Protein AF-A0A0F9AN51-F1 (afdb_monomer_lite)

InterPro domains:
  IPR006555 ATP-dependent helicase, C-terminal [PF13307] (16-67)
  IPR027417 P-loop containing nucleoside triphosphate hydrolase [G3DSA:3.40.50.300] (2-73)

Structure (mmCIF, N/CA/C/O backbone):
data_AF-A0A0F9AN51-F1
#
_entry.id   AF-A0A0F9AN51-F1
#
loop_
_atom_site.group_PDB
_atom_site.id
_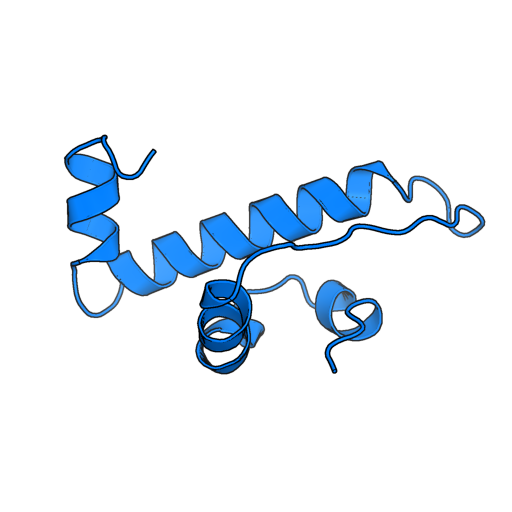atom_site.type_symbol
_atom_site.label_atom_id
_atom_site.label_alt_id
_atom_site.label_comp_id
_atom_site.label_asym_id
_atom_site.label_entity_id
_atom_site.label_seq_id
_atom_site.pdbx_PDB_ins_code
_atom_site.Cartn_x
_atom_site.Cartn_y
_atom_site.Cartn_z
_atom_site.occupancy
_atom_site.B_iso_or_equiv
_atom_site.auth_seq_id
_atom_site.auth_comp_id
_atom_site.auth_asym_id
_atom_site.auth_atom_id
_atom_site.pdbx_PDB_model_num
ATOM 1 N N . ASP A 1 1 ? 10.155 9.739 -4.600 1.00 65.69 1 ASP A N 1
ATOM 2 C CA . ASP A 1 1 ? 9.212 10.343 -5.560 1.00 65.69 1 ASP A CA 1
ATOM 3 C C . ASP A 1 1 ? 9.556 9.808 -6.947 1.00 65.69 1 ASP A C 1
ATOM 5 O O . ASP A 1 1 ? 10.715 9.484 -7.153 1.00 65.69 1 ASP A O 1
ATOM 9 N N . LEU A 1 2 ? 8.605 9.663 -7.870 1.00 77.44 2 LEU A N 1
ATOM 10 C CA . LEU A 1 2 ? 8.883 9.185 -9.237 1.00 77.44 2 LEU A CA 1
ATOM 11 C C . LEU A 1 2 ? 9.641 10.218 -10.085 1.00 77.44 2 LEU A C 1
ATOM 13 O O . LEU A 1 2 ? 10.224 9.868 -11.107 1.00 77.44 2 LEU A O 1
ATOM 17 N N . SER A 1 3 ? 9.702 11.468 -9.622 1.00 84.19 3 SER A N 1
ATOM 18 C CA . SER A 1 3 ? 10.611 12.492 -10.145 1.00 84.19 3 SER A CA 1
ATOM 19 C C . SER A 1 3 ? 12.089 12.156 -9.892 1.00 84.19 3 SER A C 1
ATOM 21 O O . SER A 1 3 ? 12.968 12.656 -10.593 1.00 84.19 3 SER A O 1
ATOM 23 N N . ASP A 1 4 ? 12.385 11.298 -8.906 1.00 89.75 4 ASP A N 1
ATOM 24 C CA . ASP A 1 4 ? 13.740 10.812 -8.651 1.00 89.75 4 ASP A CA 1
ATOM 25 C C . ASP A 1 4 ? 14.136 9.729 -9.666 1.00 89.75 4 ASP A C 1
ATOM 27 O O . ASP A 1 4 ? 13.462 8.707 -9.835 1.00 89.75 4 ASP A O 1
ATOM 31 N N . LYS A 1 5 ? 15.289 9.937 -10.312 1.00 87.44 5 LYS A N 1
ATOM 32 C CA . LYS A 1 5 ? 15.780 9.085 -11.400 1.00 87.44 5 LYS A CA 1
ATOM 33 C C . LYS A 1 5 ? 15.975 7.637 -10.951 1.00 87.44 5 LYS A C 1
ATOM 35 O O . LYS A 1 5 ? 15.646 6.730 -11.709 1.00 87.44 5 LYS A O 1
ATOM 40 N N . LEU A 1 6 ? 16.495 7.411 -9.743 1.00 85.00 6 LEU A N 1
ATOM 41 C CA . LEU A 1 6 ? 16.760 6.062 -9.236 1.00 85.00 6 LEU A CA 1
ATOM 42 C C . LEU A 1 6 ? 15.467 5.322 -8.894 1.00 85.00 6 LEU A C 1
ATOM 44 O O . LEU A 1 6 ? 15.342 4.135 -9.182 1.00 85.00 6 LEU A O 1
ATOM 48 N N . THR A 1 7 ? 14.504 6.013 -8.291 1.00 83.44 7 THR A N 1
ATOM 49 C CA . THR A 1 7 ? 13.192 5.448 -7.957 1.00 83.44 7 THR A CA 1
ATOM 50 C C . THR A 1 7 ? 12.429 5.063 -9.220 1.00 83.44 7 THR A C 1
ATOM 52 O O . THR A 1 7 ? 11.891 3.960 -9.295 1.00 83.44 7 THR A O 1
ATOM 55 N N . ARG A 1 8 ? 12.443 5.931 -10.237 1.00 86.81 8 ARG A N 1
ATOM 56 C CA . ARG A 1 8 ? 11.828 5.641 -11.534 1.00 86.81 8 ARG A CA 1
ATOM 57 C C . ARG A 1 8 ? 12.494 4.459 -12.235 1.00 86.81 8 ARG A C 1
ATOM 59 O O . ARG A 1 8 ? 11.796 3.539 -12.634 1.00 86.81 8 ARG A O 1
ATOM 66 N N . LEU A 1 9 ? 13.827 4.438 -12.308 1.00 84.19 9 LEU A N 1
ATOM 67 C CA . LEU A 1 9 ? 14.558 3.320 -12.919 1.00 84.19 9 LEU A CA 1
ATOM 68 C C . LEU A 1 9 ? 14.249 1.986 -12.232 1.00 84.19 9 LEU A C 1
ATOM 70 O O . LEU A 1 9 ? 14.136 0.971 -12.905 1.00 84.19 9 LEU A O 1
ATOM 74 N N . ARG A 1 10 ? 14.074 1.979 -10.905 1.00 81.62 10 ARG A N 1
ATOM 75 C CA . ARG A 1 10 ? 13.655 0.774 -10.175 1.00 81.62 10 ARG A CA 1
ATOM 76 C C . ARG A 1 10 ? 12.230 0.363 -10.515 1.00 81.62 10 ARG A C 1
ATOM 78 O O . ARG A 1 10 ? 11.995 -0.814 -10.723 1.00 81.62 10 ARG A O 1
ATOM 85 N N . MET A 1 11 ? 11.293 1.304 -10.584 1.00 84.56 11 MET A N 1
ATOM 86 C CA . MET A 1 11 ? 9.909 1.011 -10.970 1.00 84.56 11 MET A CA 1
ATOM 87 C C . MET A 1 11 ? 9.821 0.422 -12.388 1.00 84.56 11 MET A C 1
ATOM 89 O O . MET A 1 11 ? 9.039 -0.497 -12.620 1.00 84.56 11 MET A O 1
ATOM 93 N N . GLU A 1 12 ? 10.612 0.965 -13.316 1.00 86.06 12 GLU A N 1
ATOM 94 C CA . GLU A 1 12 ? 10.638 0.576 -14.729 1.00 86.06 12 GLU A CA 1
ATOM 95 C C . GLU A 1 12 ? 11.398 -0.734 -14.979 1.00 86.06 12 GLU A C 1
ATOM 97 O O . GLU A 1 12 ? 11.149 -1.383 -15.993 1.00 86.06 12 GLU A O 1
ATOM 102 N N . GLU A 1 13 ? 12.301 -1.139 -14.076 1.00 88.69 13 GLU A N 1
ATOM 103 C CA . GLU A 1 13 ? 13.039 -2.399 -14.183 1.00 88.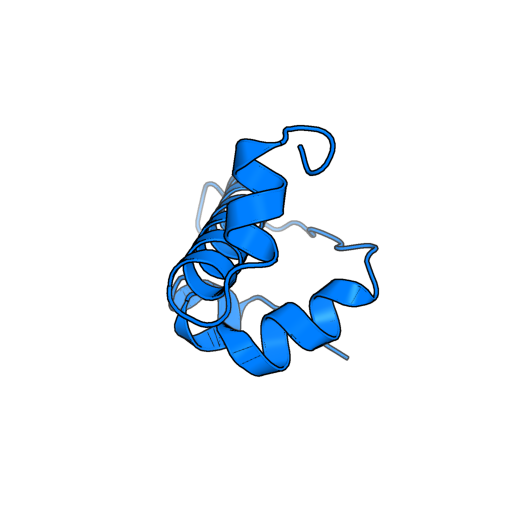69 13 GLU A CA 1
ATOM 104 C C . GLU A 1 13 ? 12.087 -3.598 -14.021 1.00 88.69 13 GLU A C 1
ATOM 106 O O . GLU A 1 13 ? 11.488 -3.782 -12.950 1.00 88.69 13 GLU A O 1
ATOM 111 N N . PRO A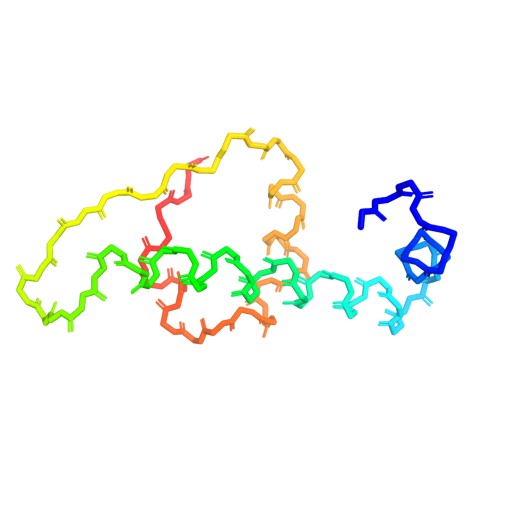 1 14 ? 11.916 -4.425 -15.072 1.00 81.12 14 PRO A N 1
ATOM 112 C CA . PRO A 1 14 ? 11.048 -5.588 -14.999 1.00 81.12 14 PRO A CA 1
ATOM 113 C C . PRO A 1 14 ? 11.653 -6.642 -14.073 1.00 81.12 14 PRO A C 1
ATOM 115 O O . PRO A 1 14 ? 12.723 -7.173 -14.345 1.00 81.12 14 PRO A O 1
ATOM 118 N N . GLY A 1 15 ? 10.932 -6.997 -13.010 1.00 85.69 15 GLY A N 1
ATOM 119 C CA . GLY A 1 15 ? 11.372 -8.006 -12.051 1.00 85.69 15 GLY A CA 1
ATOM 120 C C . GLY A 1 15 ? 11.527 -7.436 -10.647 1.00 85.69 15 GLY A C 1
ATOM 121 O O . GLY A 1 15 ? 10.532 -7.102 -9.997 1.00 85.69 15 GLY A O 1
ATOM 122 N N . ILE A 1 16 ? 12.765 -7.389 -10.151 1.00 87.25 16 ILE A N 1
ATOM 123 C CA . ILE A 1 16 ? 13.057 -7.106 -8.738 1.00 87.25 16 ILE A CA 1
ATOM 124 C C . ILE A 1 16 ? 12.723 -5.655 -8.390 1.00 87.25 16 ILE A C 1
ATOM 126 O O . ILE A 1 16 ? 12.144 -5.405 -7.334 1.00 87.25 16 ILE A O 1
ATOM 130 N N . GLY A 1 17 ? 13.049 -4.703 -9.260 1.00 87.94 17 GLY A N 1
ATOM 131 C CA . GLY A 1 17 ? 12.819 -3.281 -9.046 1.00 87.94 17 GLY A CA 1
ATOM 132 C C . GLY A 1 17 ? 11.333 -2.939 -8.964 1.00 87.94 17 GLY A C 1
ATOM 133 O O . GLY A 1 17 ? 10.897 -2.313 -7.993 1.00 87.94 17 GLY A O 1
ATOM 134 N N . SER A 1 18 ? 10.538 -3.413 -9.927 1.00 88.38 18 SER A N 1
ATOM 135 C CA . SER A 1 18 ? 9.084 -3.222 -9.918 1.00 88.38 18 SER A CA 1
ATOM 136 C C . SER A 1 18 ? 8.440 -3.832 -8.664 1.00 88.38 18 SER A C 1
ATOM 138 O O . SER A 1 18 ? 7.657 -3.177 -7.968 1.00 88.38 18 SER A O 1
ATOM 140 N N . ARG A 1 19 ? 8.855 -5.051 -8.288 1.00 93.00 19 ARG A N 1
ATOM 141 C CA . ARG A 1 19 ? 8.381 -5.730 -7.072 1.00 93.00 19 ARG A CA 1
ATOM 142 C C . ARG A 1 19 ? 8.805 -5.002 -5.793 1.00 93.00 19 ARG A C 1
ATOM 144 O O . ARG A 1 19 ? 8.006 -4.877 -4.869 1.00 93.00 19 ARG A O 1
ATOM 151 N N . MET A 1 20 ? 10.029 -4.475 -5.738 1.00 91.62 20 MET A N 1
ATOM 152 C CA . MET A 1 20 ? 10.511 -3.648 -4.627 1.00 91.62 20 MET A CA 1
ATOM 153 C C . MET A 1 20 ? 9.646 -2.396 -4.470 1.00 91.62 20 MET A C 1
ATOM 155 O O . MET A 1 20 ? 9.220 -2.080 -3.360 1.00 91.62 20 MET A O 1
ATOM 159 N N . TYR A 1 21 ? 9.358 -1.696 -5.568 1.00 92.00 21 TYR A N 1
ATOM 160 C CA . TYR A 1 21 ? 8.521 -0.500 -5.535 1.00 92.00 21 TYR A CA 1
ATOM 161 C C . TYR A 1 21 ? 7.097 -0.815 -5.049 1.00 92.00 21 TYR A C 1
ATOM 163 O O . TYR A 1 21 ? 6.551 -0.087 -4.212 1.00 92.00 21 TYR A O 1
ATOM 171 N N . ALA A 1 22 ? 6.520 -1.933 -5.500 1.00 94.38 22 ALA A N 1
ATOM 172 C CA . ALA A 1 22 ? 5.226 -2.414 -5.026 1.00 94.38 22 ALA A CA 1
ATOM 173 C C . ALA A 1 22 ? 5.233 -2.716 -3.518 1.00 94.38 22 ALA A C 1
ATOM 175 O O . ALA A 1 22 ? 4.370 -2.218 -2.792 1.00 94.38 22 ALA A O 1
ATOM 176 N N . ALA A 1 23 ? 6.238 -3.451 -3.029 1.00 94.81 23 ALA A N 1
ATOM 177 C CA . ALA A 1 23 ? 6.393 -3.756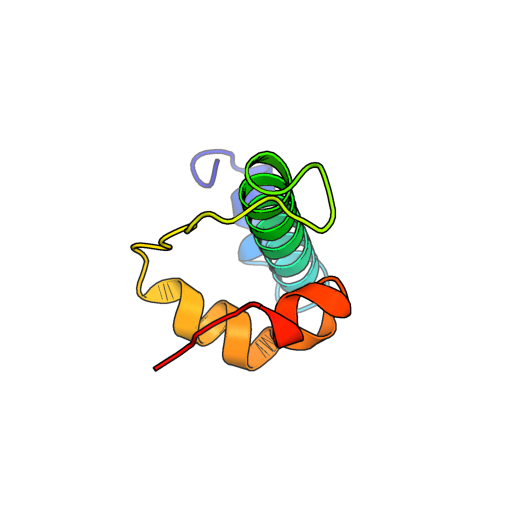 -1.606 1.00 94.81 23 ALA A CA 1
ATOM 178 C C . ALA A 1 23 ? 6.523 -2.483 -0.755 1.00 94.81 23 ALA A C 1
ATOM 180 O O . ALA A 1 23 ? 5.846 -2.338 0.261 1.00 94.81 23 ALA A O 1
ATOM 181 N N . MET A 1 24 ? 7.341 -1.520 -1.192 1.00 94.50 24 MET A N 1
ATOM 182 C CA . MET A 1 24 ? 7.494 -0.237 -0.500 1.00 94.50 24 MET A CA 1
ATOM 183 C C . MET A 1 24 ? 6.183 0.553 -0.450 1.00 94.50 24 MET A C 1
ATOM 185 O O . MET A 1 24 ? 5.866 1.164 0.572 1.00 94.50 24 MET A O 1
ATOM 189 N N . THR A 1 25 ? 5.423 0.541 -1.546 1.00 94.88 25 THR A N 1
ATOM 190 C CA . THR A 1 25 ? 4.133 1.234 -1.632 1.00 94.88 25 THR A CA 1
ATOM 191 C C . THR A 1 25 ? 3.126 0.612 -0.668 1.00 94.88 25 THR A C 1
ATOM 193 O O . THR A 1 25 ? 2.553 1.324 0.157 1.00 94.88 25 THR A O 1
ATOM 196 N N . LEU A 1 26 ? 2.972 -0.716 -0.695 1.00 95.94 26 LEU A N 1
ATOM 197 C CA . LEU A 1 26 ? 2.071 -1.445 0.204 1.00 95.94 26 LEU A CA 1
ATOM 198 C C . LEU A 1 26 ? 2.456 -1.269 1.674 1.00 95.94 26 LEU A C 1
ATOM 200 O O . LEU A 1 26 ? 1.590 -0.969 2.493 1.00 95.94 26 LEU A O 1
ATOM 204 N N . ALA A 1 27 ? 3.746 -1.361 2.007 1.00 95.19 27 ALA A N 1
ATOM 205 C CA . ALA A 1 27 ? 4.228 -1.141 3.367 1.00 95.19 27 ALA A CA 1
ATOM 206 C C . ALA A 1 27 ? 3.878 0.263 3.878 1.00 95.19 27 ALA A C 1
ATOM 208 O O . ALA A 1 27 ? 3.470 0.425 5.027 1.00 95.19 27 ALA A O 1
ATOM 209 N N . LYS A 1 28 ? 3.985 1.288 3.025 1.00 95.31 28 LYS A N 1
ATOM 210 C CA . LYS A 1 28 ? 3.677 2.669 3.410 1.00 95.31 28 LYS A CA 1
ATOM 211 C C . LYS A 1 28 ? 2.177 2.917 3.576 1.00 95.31 28 LYS A C 1
ATOM 213 O O . LYS A 1 28 ? 1.780 3.651 4.484 1.00 95.31 28 LYS A O 1
ATOM 218 N N . ILE A 1 29 ? 1.344 2.282 2.750 1.00 94.88 29 ILE A N 1
ATOM 219 C CA . ILE A 1 29 ? -0.117 2.309 2.906 1.00 94.88 29 ILE A CA 1
ATOM 220 C C . ILE A 1 29 ? -0.510 1.609 4.211 1.00 94.88 29 ILE A C 1
ATOM 222 O O . ILE A 1 29 ? -1.206 2.204 5.031 1.00 94.88 29 ILE A O 1
ATOM 226 N N . ALA A 1 30 ? 0.003 0.401 4.452 1.00 93.81 30 ALA A N 1
ATOM 227 C CA . ALA A 1 30 ? -0.258 -0.348 5.677 1.00 93.81 30 ALA A CA 1
ATOM 228 C C . ALA A 1 30 ? 0.212 0.410 6.926 1.00 93.81 30 ALA A C 1
ATOM 230 O O . ALA A 1 30 ? -0.518 0.493 7.910 1.00 93.81 30 ALA A O 1
ATOM 231 N N . GLN A 1 31 ? 1.385 1.049 6.875 1.00 92.50 31 GLN A N 1
ATOM 232 C CA . GLN A 1 31 ? 1.871 1.902 7.959 1.00 92.50 31 GLN A CA 1
ATOM 233 C C . GLN A 1 31 ? 0.947 3.102 8.205 1.00 92.50 31 GLN A C 1
ATOM 235 O O . GLN A 1 31 ? 0.742 3.496 9.350 1.00 92.50 31 GLN A O 1
ATOM 240 N N . THR A 1 32 ? 0.391 3.694 7.145 1.00 93.00 32 THR A N 1
ATOM 241 C CA . THR A 1 32 ? -0.565 4.803 7.265 1.00 93.00 32 THR A CA 1
ATOM 242 C C . THR A 1 32 ? -1.862 4.332 7.916 1.00 93.00 32 THR A C 1
ATOM 244 O O . THR A 1 32 ? -2.309 4.963 8.870 1.00 93.00 32 THR A O 1
ATOM 247 N N . ALA A 1 33 ? -2.404 3.192 7.484 1.00 90.94 33 ALA A N 1
ATOM 248 C CA . ALA A 1 33 ? -3.587 2.591 8.096 1.00 90.94 33 ALA A CA 1
ATOM 249 C C . ALA A 1 33 ? -3.353 2.233 9.576 1.00 90.94 33 ALA A C 1
ATOM 251 O O . ALA A 1 33 ? -4.158 2.573 10.440 1.00 90.94 33 ALA A O 1
ATOM 252 N N . GLY A 1 34 ? -2.193 1.659 9.901 1.00 89.50 34 GLY A N 1
ATOM 253 C CA . GLY A 1 34 ? -1.807 1.327 11.275 1.00 89.50 34 GLY A CA 1
ATOM 254 C C . GLY A 1 34 ? -1.569 2.537 12.187 1.00 89.50 34 GLY A C 1
ATOM 255 O O . GLY A 1 34 ? -1.475 2.380 13.396 1.00 89.50 34 GLY A O 1
ATOM 256 N N . ARG A 1 35 ? -1.483 3.769 11.664 1.00 89.56 35 ARG A N 1
ATOM 257 C CA . ARG A 1 35 ? -1.430 4.970 12.523 1.00 89.56 35 ARG A CA 1
ATOM 258 C C . ARG A 1 35 ? -2.779 5.317 13.146 1.00 89.56 35 ARG A C 1
ATOM 260 O O . ARG A 1 35 ? -2.779 6.005 14.172 1.00 89.56 35 ARG A O 1
ATOM 267 N N . VAL A 1 36 ? -3.868 4.885 12.507 1.00 88.94 36 VAL A N 1
ATOM 268 C CA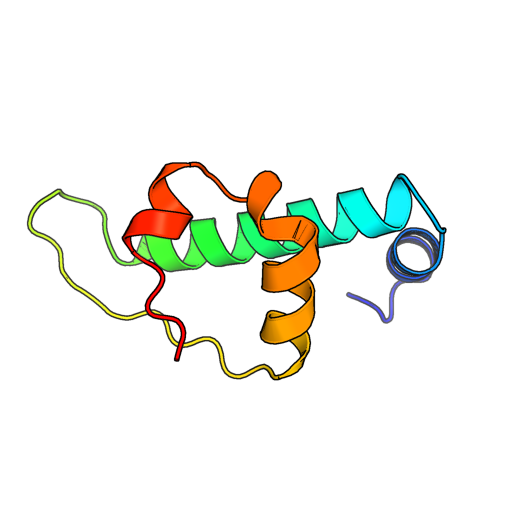 . VAL A 1 36 ? -5.253 5.111 12.935 1.00 88.94 36 VAL A CA 1
ATOM 269 C C . VAL A 1 36 ? -5.637 4.142 14.054 1.00 88.94 36 VAL A C 1
ATOM 271 O O . VAL A 1 36 ? -6.261 4.562 15.019 1.00 88.94 36 VAL A O 1
ATOM 274 N N . MET A 1 37 ? -5.194 2.886 13.961 1.00 84.44 37 MET A N 1
ATOM 275 C CA . MET A 1 37 ? -5.486 1.832 14.937 1.00 84.44 37 MET A CA 1
ATOM 276 C C . MET A 1 37 ? -4.264 1.602 15.835 1.00 84.44 37 MET A C 1
ATOM 278 O O . MET A 1 37 ? -3.255 1.079 15.367 1.00 84.44 37 MET A O 1
ATOM 282 N N . ARG A 1 38 ? -4.315 1.999 17.112 1.00 83.81 38 ARG A N 1
ATOM 283 C CA . ARG A 1 38 ? -3.203 1.811 18.072 1.00 83.81 38 ARG A CA 1
ATOM 284 C C . ARG A 1 38 ? -3.536 0.829 19.188 1.00 83.81 38 ARG A C 1
ATOM 286 O O . ARG A 1 38 ? -2.629 0.344 19.861 1.00 83.81 38 ARG A O 1
ATOM 293 N N . HIS A 1 39 ? -4.816 0.537 19.358 1.00 86.06 39 HIS A N 1
ATOM 294 C CA . HIS A 1 39 ? -5.365 -0.431 20.288 1.00 86.06 39 HIS A CA 1
ATOM 295 C C . HIS A 1 39 ? -6.450 -1.268 19.593 1.00 86.06 39 HIS A C 1
ATOM 297 O O . HIS A 1 39 ? -7.050 -0.826 18.618 1.00 86.06 39 HIS A O 1
ATOM 303 N N . GLU A 1 40 ? -6.740 -2.463 20.110 1.00 83.56 40 GLU A N 1
ATOM 304 C CA . GLU A 1 40 ? -7.749 -3.389 19.553 1.00 83.56 40 GLU A CA 1
ATOM 305 C C . GLU A 1 40 ? -9.177 -2.818 19.494 1.00 83.56 40 GLU A C 1
ATOM 307 O O . GLU A 1 40 ? -10.008 -3.302 18.734 1.00 83.56 40 GLU A O 1
ATOM 312 N N . GLY A 1 41 ? -9.458 -1.793 20.301 1.00 85.62 41 GLY A N 1
ATOM 313 C CA . GLY A 1 41 ? -10.755 -1.116 20.360 1.00 85.62 41 GLY A CA 1
ATOM 314 C C . GLY A 1 41 ? -10.814 0.179 19.554 1.00 85.62 41 GLY A C 1
ATOM 315 O O . GLY A 1 41 ? -11.864 0.820 19.525 1.00 85.62 41 GLY A O 1
ATOM 316 N N . ASP A 1 42 ? -9.703 0.585 18.938 1.00 86.81 42 ASP A N 1
ATOM 317 C CA . ASP A 1 42 ? -9.696 1.752 18.067 1.00 86.81 42 ASP A CA 1
ATOM 318 C C . ASP A 1 42 ? -10.397 1.399 16.756 1.00 86.81 42 ASP A C 1
ATOM 320 O O . ASP A 1 42 ? -10.265 0.289 16.247 1.00 86.81 42 ASP A O 1
ATOM 324 N N . PHE A 1 43 ? -11.125 2.365 16.200 1.00 86.88 43 PHE A N 1
ATOM 325 C CA . PHE A 1 43 ? -11.730 2.264 14.878 1.00 86.88 43 PHE A CA 1
ATOM 326 C C . PHE A 1 43 ? -11.426 3.520 14.076 1.00 86.88 43 PHE A C 1
ATOM 328 O O . PHE A 1 43 ? -11.508 4.640 14.583 1.00 86.88 43 PHE A O 1
ATOM 335 N N . GLY A 1 44 ? -11.129 3.340 12.796 1.00 88.38 44 GLY A N 1
ATOM 336 C CA . GLY A 1 44 ? -11.055 4.440 11.854 1.00 88.38 44 GLY A CA 1
ATOM 337 C C . GLY A 1 44 ? -10.793 3.964 10.435 1.00 88.38 44 GLY A C 1
ATOM 338 O O . GLY A 1 44 ? -10.438 2.812 10.193 1.00 88.38 44 GLY A O 1
ATOM 339 N N . GLU A 1 45 ? -10.996 4.872 9.489 1.00 91.12 45 GLU A N 1
ATOM 340 C CA . GLU A 1 45 ? -10.951 4.566 8.064 1.00 91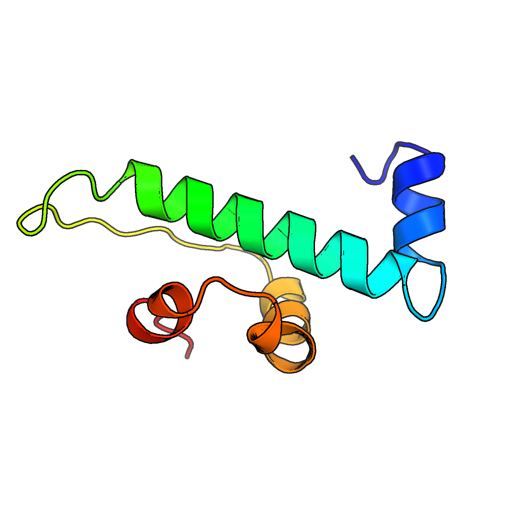.12 45 GLU A CA 1
ATOM 341 C C . GLU A 1 45 ? -9.743 5.226 7.401 1.00 91.12 45 GLU A C 1
ATOM 343 O O . GLU A 1 45 ? -9.431 6.395 7.631 1.00 91.12 45 GLU A O 1
ATOM 348 N N . THR A 1 46 ? -9.065 4.469 6.540 1.00 92.19 46 THR A N 1
ATOM 349 C CA . THR A 1 46 ? -8.045 4.992 5.627 1.00 92.19 46 THR A CA 1
ATOM 350 C C . THR A 1 46 ? -8.543 4.815 4.203 1.00 92.19 46 THR A C 1
ATOM 352 O O . THR A 1 46 ? -8.692 3.691 3.730 1.00 92.19 46 THR A O 1
ATOM 355 N N . VAL A 1 47 ? -8.793 5.927 3.514 1.00 93.00 47 VAL A N 1
ATOM 356 C CA . VAL A 1 47 ? -9.300 5.921 2.138 1.00 93.00 47 VAL A CA 1
ATOM 357 C C . VAL A 1 47 ? -8.144 6.113 1.158 1.00 93.00 47 VAL A C 1
ATOM 359 O O . VAL A 1 47 ? -7.423 7.108 1.225 1.00 93.00 47 VAL A O 1
ATOM 362 N N . VAL A 1 48 ? -7.978 5.173 0.224 1.00 92.38 48 VAL A N 1
ATOM 363 C CA . VAL A 1 48 ? -6.992 5.263 -0.865 1.00 92.38 48 VAL A CA 1
ATOM 364 C C . VAL A 1 48 ? -7.682 5.777 -2.128 1.00 92.38 48 VAL A C 1
ATOM 366 O O . VAL A 1 48 ? -8.494 5.080 -2.729 1.00 92.38 48 VAL A O 1
ATOM 369 N N . LEU A 1 49 ? -7.350 7.001 -2.542 1.00 93.62 49 LEU A N 1
ATOM 370 C CA . LEU A 1 49 ? -7.941 7.675 -3.706 1.00 93.62 49 LEU A CA 1
ATOM 371 C C . LEU A 1 49 ? -7.045 7.550 -4.950 1.00 93.62 49 LEU A C 1
ATOM 373 O O . LEU A 1 49 ? -6.605 8.553 -5.507 1.00 93.62 49 LEU A O 1
ATOM 377 N N . ASP A 1 50 ? -6.742 6.320 -5.372 1.00 93.00 50 ASP A N 1
ATOM 378 C CA . ASP A 1 50 ? -5.861 6.073 -6.520 1.00 93.00 50 ASP A CA 1
ATOM 379 C C . ASP A 1 50 ? -6.301 4.844 -7.333 1.00 93.00 50 ASP A C 1
ATOM 381 O O . ASP A 1 50 ? -6.332 3.717 -6.837 1.00 93.00 50 ASP A O 1
ATOM 385 N N . GLY A 1 51 ? -6.605 5.045 -8.619 1.00 92.06 51 GLY A N 1
ATOM 386 C CA . GLY A 1 51 ? -6.993 3.962 -9.528 1.00 92.06 51 GLY A CA 1
ATOM 387 C C . GLY A 1 51 ? -5.866 2.961 -9.815 1.00 92.06 51 GLY A C 1
ATOM 388 O O . GLY A 1 51 ? -6.132 1.803 -10.146 1.00 92.06 51 GLY A O 1
ATOM 389 N N . SER A 1 52 ? -4.602 3.364 -9.654 1.00 92.19 52 SER A N 1
ATOM 390 C CA . SER A 1 52 ? -3.444 2.479 -9.803 1.00 92.19 52 SER A CA 1
ATOM 391 C C . SER A 1 52 ? -3.366 1.422 -8.698 1.00 92.19 52 SER A C 1
ATOM 393 O O . SER A 1 52 ? -2.825 0.336 -8.938 1.00 92.19 52 SER A O 1
ATOM 395 N N . PHE A 1 53 ? -3.997 1.677 -7.543 1.00 94.31 53 PHE A N 1
ATOM 396 C CA . PHE A 1 53 ? -4.064 0.732 -6.429 1.00 94.31 53 PHE A CA 1
ATOM 397 C C . PHE A 1 53 ? -4.692 -0.602 -6.842 1.00 94.31 53 PHE A C 1
ATOM 399 O O . PHE A 1 53 ? -4.249 -1.655 -6.394 1.00 94.31 53 PHE A O 1
ATOM 406 N N . ARG A 1 54 ? -5.654 -0.586 -7.777 1.00 92.69 54 ARG A N 1
ATOM 407 C CA . ARG A 1 54 ? -6.265 -1.806 -8.327 1.00 92.69 54 ARG A CA 1
ATOM 408 C C . ARG A 1 54 ? -5.225 -2.789 -8.856 1.00 92.69 54 ARG A C 1
ATOM 410 O O . ARG A 1 54 ? -5.262 -3.973 -8.532 1.00 92.69 54 ARG A O 1
ATOM 417 N N . ARG A 1 55 ? -4.302 -2.295 -9.685 1.00 92.44 55 ARG A N 1
ATOM 418 C CA . ARG A 1 55 ? -3.239 -3.123 -10.267 1.00 92.44 55 ARG A CA 1
ATOM 419 C C . ARG A 1 55 ? -2.197 -3.484 -9.217 1.00 92.44 55 ARG A C 1
ATOM 421 O O . ARG A 1 55 ? -1.753 -4.622 -9.190 1.00 92.44 55 ARG A O 1
ATOM 428 N N . LEU A 1 56 ? -1.850 -2.561 -8.323 1.00 94.06 56 LEU A N 1
ATOM 429 C CA . LEU A 1 56 ? -0.946 -2.870 -7.214 1.00 94.06 56 LEU A CA 1
ATOM 430 C C . LEU A 1 56 ? -1.462 -4.065 -6.399 1.00 94.06 56 LEU A C 1
ATOM 432 O O . LEU A 1 56 ? -0.734 -5.030 -6.194 1.00 94.06 56 LEU A O 1
ATOM 436 N N . TRP A 1 57 ? -2.730 -4.031 -5.990 1.00 95.06 57 TRP A N 1
ATOM 437 C CA . TRP A 1 57 ? -3.322 -5.088 -5.181 1.00 95.06 57 TRP A CA 1
ATOM 438 C C . TRP A 1 57 ? -3.449 -6.408 -5.943 1.00 95.06 57 TRP A C 1
ATOM 440 O O . TRP A 1 57 ? -2.990 -7.442 -5.468 1.00 95.06 57 TRP A O 1
ATOM 450 N N . GLN A 1 58 ? -3.998 -6.379 -7.160 1.00 93.88 58 GLN A N 1
ATOM 451 C CA . GLN A 1 58 ? -4.205 -7.588 -7.961 1.00 93.88 58 GLN A CA 1
ATOM 452 C C . GLN A 1 58 ? -2.909 -8.392 -8.167 1.00 93.88 58 GLN A C 1
ATOM 454 O O . GLN A 1 58 ? -2.949 -9.620 -8.114 1.00 93.88 58 GLN A O 1
ATOM 459 N N . TRP A 1 59 ? -1.782 -7.713 -8.395 1.00 93.00 59 TRP A N 1
ATOM 460 C CA . TRP A 1 59 ? -0.521 -8.352 -8.788 1.00 93.00 59 TRP A CA 1
ATOM 461 C C . TRP A 1 59 ? 0.471 -8.529 -7.635 1.00 93.00 59 TRP A C 1
ATOM 463 O O . TRP A 1 59 ? 1.383 -9.346 -7.750 1.00 93.00 59 TRP A O 1
ATOM 473 N N . HIS A 1 60 ? 0.320 -7.768 -6.547 1.00 94.69 60 HIS A N 1
ATOM 474 C CA . HIS A 1 60 ? 1.309 -7.701 -5.468 1.00 94.69 60 HIS A CA 1
ATOM 475 C C . HIS A 1 60 ? 0.719 -7.804 -4.056 1.00 94.69 60 HIS A C 1
ATOM 477 O O . HIS A 1 60 ? 1.413 -7.512 -3.086 1.00 94.69 60 HIS A O 1
ATOM 483 N N . GLN A 1 61 ? -0.540 -8.226 -3.892 1.00 94.38 61 GLN A N 1
ATOM 484 C CA . GLN A 1 61 ? -1.136 -8.466 -2.564 1.00 94.38 61 GLN A CA 1
ATOM 485 C C . GLN A 1 61 ? -0.337 -9.450 -1.689 1.00 94.38 61 GLN A C 1
ATOM 487 O O . GLN A 1 61 ? -0.478 -9.444 -0.470 1.00 94.38 61 GLN A O 1
ATOM 492 N N . ASP A 1 62 ? 0.501 -10.299 -2.285 1.00 95.12 62 ASP A N 1
ATOM 493 C CA . ASP A 1 62 ? 1.423 -11.196 -1.583 1.00 95.12 62 ASP A CA 1
ATOM 494 C C . ASP A 1 62 ? 2.546 -10.455 -0.838 1.00 95.12 62 ASP A C 1
ATOM 496 O O . ASP A 1 62 ? 3.148 -11.018 0.068 1.00 95.12 62 ASP A O 1
ATOM 500 N N . LEU A 1 63 ? 2.819 -9.199 -1.198 1.00 95.88 63 LEU A N 1
ATOM 501 C CA . LEU A 1 63 ? 3.817 -8.342 -0.550 1.00 95.88 63 LEU A CA 1
ATOM 502 C C . LEU A 1 63 ? 3.252 -7.521 0.613 1.00 95.88 63 LEU A C 1
ATOM 504 O O . LEU A 1 63 ? 4.012 -6.854 1.317 1.00 95.88 63 LEU A O 1
ATOM 508 N N . ALA A 1 64 ? 1.930 -7.499 0.781 1.00 94.88 64 ALA A N 1
ATOM 509 C CA . ALA A 1 64 ? 1.303 -6.790 1.884 1.00 94.88 64 ALA A CA 1
ATOM 510 C C . ALA A 1 64 ? 1.506 -7.557 3.203 1.00 94.88 64 ALA A C 1
ATOM 512 O O . ALA A 1 64 ? 1.590 -8.786 3.177 1.00 94.88 64 ALA A O 1
ATOM 513 N N . PRO A 1 65 ? 1.540 -6.866 4.359 1.00 92.25 65 PRO A N 1
ATOM 514 C CA . PRO A 1 65 ? 1.452 -7.537 5.651 1.00 92.25 65 PRO A CA 1
ATOM 515 C C . PRO A 1 65 ? 0.216 -8.437 5.707 1.00 92.25 65 PRO A C 1
ATOM 517 O O . PRO A 1 65 ? -0.841 -8.039 5.215 1.00 92.25 65 PRO A O 1
ATOM 520 N N . ASP A 1 66 ? 0.332 -9.608 6.333 1.00 92.06 66 ASP A N 1
ATOM 521 C CA . ASP A 1 66 ? -0.731 -10.623 6.311 1.00 92.06 66 ASP A CA 1
ATOM 522 C C . ASP A 1 66 ? -2.085 -10.071 6.783 1.00 92.06 66 ASP A C 1
ATOM 524 O O . ASP A 1 66 ? -3.092 -10.250 6.103 1.00 92.06 66 ASP A O 1
ATOM 528 N N . TRP A 1 67 ? -2.079 -9.281 7.862 1.00 89.75 67 TRP A N 1
ATOM 529 C CA . TRP A 1 67 ? -3.270 -8.642 8.436 1.00 89.75 67 TRP A CA 1
ATOM 530 C C . TRP A 1 67 ? -3.937 -7.609 7.518 1.00 89.75 67 TRP A C 1
ATOM 532 O O . TRP A 1 67 ? -5.109 -7.281 7.692 1.00 89.75 67 TRP A O 1
ATOM 542 N N . PHE A 1 68 ? -3.205 -7.038 6.555 1.00 91.88 68 PHE A N 1
ATOM 543 C CA . PHE A 1 68 ? -3.713 -5.925 5.749 1.00 91.88 68 PHE A CA 1
ATOM 544 C C . PHE A 1 68 ? -4.855 -6.374 4.828 1.00 91.88 68 PHE A C 1
ATOM 546 O O . PHE A 1 68 ? -5.759 -5.595 4.537 1.00 91.88 68 PHE A O 1
ATOM 553 N N . LYS A 1 69 ? -4.838 -7.645 4.408 1.00 91.00 69 LYS A N 1
ATOM 554 C CA . LYS A 1 69 ? -5.891 -8.261 3.587 1.00 91.00 69 LYS A CA 1
ATOM 555 C C . LYS A 1 69 ? -7.227 -8.320 4.320 1.00 91.00 69 LYS A C 1
ATOM 557 O O . LYS A 1 69 ? -8.261 -8.131 3.691 1.00 91.00 69 LYS A O 1
ATOM 562 N N . ASP A 1 70 ? -7.186 -8.538 5.629 1.00 89.94 70 ASP A N 1
ATOM 563 C CA . ASP A 1 70 ? -8.380 -8.742 6.452 1.00 89.94 70 ASP A CA 1
ATOM 564 C C . ASP A 1 70 ? -9.140 -7.434 6.702 1.00 89.94 70 ASP A C 1
ATOM 566 O O . ASP A 1 70 ? -10.353 -7.438 6.898 1.00 89.94 70 ASP A O 1
ATOM 570 N N . VAL A 1 71 ? -8.431 -6.302 6.671 1.00 88.94 71 VAL A N 1
ATOM 571 C CA . VAL A 1 71 ? -9.004 -4.970 6.923 1.00 88.94 71 VAL A CA 1
ATOM 572 C C . VAL A 1 71 ? -9.269 -4.173 5.646 1.00 88.94 71 VAL A C 1
ATOM 574 O O . VAL A 1 71 ? -9.938 -3.139 5.686 1.00 88.94 71 VAL A O 1
ATOM 577 N N . LEU A 1 72 ? -8.735 -4.615 4.503 1.00 91.25 72 LEU A N 1
ATOM 578 C CA . LEU A 1 72 ? -8.910 -3.922 3.235 1.00 91.25 72 LEU A CA 1
ATOM 579 C C . LEU A 1 72 ? -10.306 -4.191 2.666 1.00 91.25 72 LEU A C 1
ATOM 581 O O . LEU A 1 72 ? -10.586 -5.249 2.106 1.00 91.25 72 LEU A O 1
ATOM 585 N N . VAL A 1 73 ? -11.165 -3.176 2.710 1.00 88.94 73 VAL A N 1
ATOM 586 C CA . VAL A 1 73 ? -12.451 -3.198 2.007 1.00 88.94 73 VAL A CA 1
ATOM 587 C C . VAL A 1 73 ? -12.235 -2.738 0.566 1.00 88.94 73 VAL A C 1
ATOM 589 O O . VAL A 1 73 ? -12.172 -1.543 0.284 1.00 88.94 73 VAL A O 1
ATOM 592 N N . TYR A 1 74 ? -12.112 -3.693 -0.355 1.00 77.50 74 TYR A N 1
ATOM 593 C CA . TYR A 1 74 ? -11.948 -3.431 -1.785 1.00 77.50 74 TYR A CA 1
ATOM 594 C C . TYR A 1 74 ? -13.222 -3.822 -2.549 1.00 77.50 74 TYR A C 1
ATOM 596 O O . TYR A 1 74 ? -13.639 -4.979 -2.490 1.00 77.50 74 TYR A O 1
ATOM 604 N N . ARG A 1 75 ? -13.860 -2.855 -3.222 1.00 63.28 75 ARG A N 1
ATOM 605 C CA . ARG A 1 75 ? -15.082 -3.043 -4.025 1.00 63.28 75 ARG A CA 1
ATOM 606 C C . ARG A 1 75 ? -14.803 -2.828 -5.507 1.00 63.28 75 ARG A C 1
ATOM 608 O O . ARG A 1 75 ? -14.000 -1.921 -5.821 1.00 63.28 75 ARG A O 1
#

Secondary structure (DSSP, 8-state):
-TTSHHHHHHHHSTTHHHHHHHHHHHHHHHHHHHTT-SSTT---------TTHHHHHHHHGGGS-TTHHHH----

Sequence (75 aa):
DLSDKLTRLRMEEPGIGSRMYAAMTLAKIAQTAGRVMRHEGDFGETVVLDGSFRRLWQWHQDLAPDWFKDVLVYR

pLDDT: mean 89.36, std 5.98, range [63.28, 95.94]

Radius of gyration: 13.69 Å; chains: 1; bounding box: 32×24×35 Å

Foldseek 3Di:
DCVDPVLVVLCPDPDPSVLVNLLVVQVVLVVVVVVQCPDPPGDDDDDDPDPCVVVSCVPHVVSHDPCVVVPDDDD

Organism: NCBI:txid412755